Protein AF-A0A3D3I7P4-F1 (afdb_monomer)

Mean predicted aligned error: 7.81 Å

Radius of gyration: 16.76 Å; Cα contacts (8 Å, |Δi|>4): 137; chains: 1; bounding box: 49×41×37 Å

Sequence (145 aa):
SNNGLLLSVMGGYEESNEYLEKAFLFGEDYQKNYLNEAASYLTNPMITSYRGEDHEHLMVLYYKAMNFLKMGKYEEALVECRRLNIRLQQLSDRYQSDKKYKRDAFIHMLMGIIYEADNDFNNAFIAYRNSYEIYQSDYPDLFGT

Foldseek 3Di:
DVVLVVCLVVLVLVVSLVVLVVVLVVLVVVVVVVVVVVVVVPPDPPPPPDPVSLVSNLVSLVSNLVSCVVVVNLVSNVVSLVVNVVSLVVQCVVPVDDADSNADLVSLQSSLVSCVSVVVNVSSVVSNVSSVVNCVPPCCVVPPD

Solvent-accessible surface area (backbone atoms only — not comparable to full-atom values): 7795 Å² total; per-residue (Å²): 82,70,67,14,53,53,26,45,76,71,67,40,32,69,67,11,38,54,39,25,50,54,38,46,52,53,51,56,52,49,54,51,51,50,52,54,53,49,65,75,56,78,78,68,95,79,74,73,74,60,75,62,62,66,50,50,50,48,51,42,35,49,52,40,20,51,31,24,51,77,70,71,36,55,72,60,16,45,53,31,44,52,53,43,52,53,51,44,48,54,46,31,66,72,45,87,55,98,65,80,66,67,53,57,32,67,60,25,40,52,44,13,54,50,27,45,76,71,67,39,54,70,61,12,48,52,25,39,49,51,15,50,53,34,55,67,67,50,42,54,82,74,69,60,130

Structure (mmCIF, N/CA/C/O backbone):
data_AF-A0A3D3I7P4-F1
#
_entry.id   AF-A0A3D3I7P4-F1
#
loop_
_atom_site.group_PDB
_atom_site.id
_atom_site.type_symbol
_atom_site.label_atom_id
_atom_site.label_alt_id
_atom_site.label_comp_id
_atom_site.label_asym_id
_atom_site.label_entity_id
_atom_site.label_seq_id
_atom_site.pdbx_PDB_ins_code
_atom_site.Cartn_x
_atom_site.Cartn_y
_atom_site.Cartn_z
_atom_site.occupancy
_atom_site.B_iso_or_equiv
_atom_site.auth_seq_id
_atom_site.auth_comp_id
_atom_site.auth_asym_id
_atom_site.auth_atom_id
_atom_site.pdbx_PDB_model_num
ATOM 1 N N . SER A 1 1 ? 11.690 -2.618 10.346 1.00 70.44 1 SER A N 1
ATOM 2 C CA . SER A 1 1 ? 10.959 -3.487 9.404 1.00 70.44 1 SER A CA 1
ATOM 3 C C . SER A 1 1 ? 10.638 -4.859 10.012 1.00 70.44 1 SER A C 1
ATOM 5 O O . SER A 1 1 ? 9.474 -5.098 10.305 1.00 70.44 1 SER A O 1
ATOM 7 N N . ASN A 1 2 ? 11.629 -5.712 10.332 1.00 81.00 2 ASN A N 1
ATOM 8 C CA . ASN A 1 2 ? 11.395 -7.104 10.783 1.00 81.00 2 ASN A CA 1
ATOM 9 C C . ASN A 1 2 ? 10.433 -7.288 11.973 1.00 81.00 2 ASN A C 1
ATOM 11 O O . ASN A 1 2 ? 9.555 -8.141 11.899 1.00 81.00 2 ASN A O 1
ATOM 15 N N . ASN A 1 3 ? 10.545 -6.485 13.039 1.00 88.19 3 ASN A N 1
ATOM 16 C CA . ASN A 1 3 ? 9.620 -6.587 14.181 1.00 88.19 3 ASN A CA 1
ATOM 17 C C . ASN A 1 3 ? 8.175 -6.248 13.793 1.00 88.19 3 ASN A C 1
ATOM 19 O O . ASN A 1 3 ? 7.248 -6.919 14.230 1.00 88.19 3 ASN A O 1
ATOM 23 N N . GLY A 1 4 ? 7.990 -5.241 12.933 1.00 91.44 4 GLY A N 1
ATOM 24 C CA . GLY A 1 4 ? 6.675 -4.870 12.420 1.00 91.44 4 GLY A CA 1
ATOM 25 C C . GLY A 1 4 ? 6.042 -6.012 11.629 1.00 91.44 4 GLY A C 1
ATOM 26 O O . GLY A 1 4 ? 4.897 -6.374 11.884 1.00 91.44 4 GLY A O 1
ATOM 27 N N . LEU A 1 5 ? 6.805 -6.649 10.738 1.00 91.62 5 LEU A N 1
ATOM 28 C CA . LEU A 1 5 ? 6.337 -7.822 9.998 1.00 91.62 5 LEU A CA 1
ATOM 29 C C . LEU A 1 5 ? 5.975 -8.990 10.928 1.00 91.62 5 LEU A C 1
ATOM 31 O O . LEU A 1 5 ? 4.902 -9.572 10.789 1.00 91.62 5 LEU A O 1
ATOM 35 N N . LEU A 1 6 ? 6.839 -9.313 11.894 1.00 93.25 6 LEU A N 1
ATOM 36 C CA . LEU A 1 6 ? 6.587 -10.390 12.852 1.00 93.25 6 LEU A CA 1
ATOM 37 C C . LEU A 1 6 ? 5.270 -10.165 13.608 1.00 93.25 6 LEU A C 1
ATOM 39 O O . LEU A 1 6 ? 4.430 -11.060 13.665 1.00 93.25 6 LEU A O 1
ATOM 43 N N . LEU A 1 7 ? 5.060 -8.952 14.119 1.00 95.56 7 LEU A N 1
ATOM 44 C CA . LEU A 1 7 ? 3.830 -8.582 14.816 1.00 95.56 7 LEU A CA 1
ATOM 45 C C . LEU A 1 7 ? 2.596 -8.662 13.909 1.00 95.56 7 LEU A C 1
ATOM 47 O O . LEU A 1 7 ? 1.563 -9.155 14.353 1.00 95.56 7 LEU A O 1
ATOM 51 N N . SER A 1 8 ? 2.706 -8.252 12.638 1.00 94.44 8 SER A N 1
ATOM 52 C CA . SER A 1 8 ? 1.620 -8.384 11.652 1.00 94.44 8 SER A CA 1
ATOM 53 C C . SER A 1 8 ? 1.188 -9.844 11.512 1.00 94.44 8 SER A C 1
ATOM 55 O O . SER A 1 8 ? 0.005 -10.164 11.620 1.00 94.44 8 SER A O 1
ATOM 57 N N . VAL A 1 9 ? 2.154 -10.755 11.363 1.00 93.50 9 VAL A N 1
ATOM 58 C CA . VAL A 1 9 ? 1.885 -12.195 11.241 1.00 93.50 9 VAL A CA 1
ATOM 59 C C . VAL A 1 9 ? 1.299 -12.778 12.533 1.00 93.50 9 VAL A C 1
ATOM 61 O O . VAL A 1 9 ? 0.449 -13.664 12.472 1.00 93.50 9 VAL A O 1
ATOM 64 N N . MET A 1 10 ? 1.703 -12.267 13.697 1.00 96.31 10 MET A N 1
ATOM 65 C CA . MET A 1 10 ? 1.209 -12.707 15.009 1.00 96.31 10 MET A CA 1
ATOM 66 C C . MET A 1 10 ? -0.139 -12.083 15.414 1.00 96.31 10 MET A C 1
ATOM 68 O O . MET A 1 10 ? -0.656 -12.404 16.482 1.00 96.31 10 MET A O 1
ATOM 72 N N . GLY A 1 11 ? -0.720 -11.203 14.592 1.00 95.75 11 GLY A N 1
ATOM 73 C CA . GLY A 1 11 ? -1.988 -10.528 14.889 1.00 95.75 11 GLY A CA 1
ATOM 74 C C . GLY A 1 11 ? -1.865 -9.267 15.754 1.00 95.75 11 GLY A C 1
ATOM 75 O O . GLY A 1 11 ? -2.874 -8.642 16.072 1.00 95.75 11 GLY A O 1
ATOM 76 N N . GLY A 1 12 ? -0.645 -8.854 16.106 1.00 97.62 12 GLY A N 1
ATOM 77 C CA . GLY A 1 12 ? -0.346 -7.602 16.808 1.00 97.62 12 GLY A CA 1
ATOM 78 C C . GLY A 1 12 ? -0.376 -6.396 15.867 1.00 97.62 12 GLY A C 1
ATOM 79 O O . GLY A 1 12 ? 0.627 -5.705 15.718 1.00 97.62 12 GLY A O 1
ATOM 80 N N . TYR A 1 13 ? -1.498 -6.170 15.181 1.00 97.81 13 TYR A N 1
ATOM 81 C CA . TYR A 1 13 ? -1.603 -5.229 14.056 1.00 97.81 13 TYR A CA 1
ATOM 82 C C . TYR A 1 13 ? -1.315 -3.767 14.422 1.00 97.81 13 TYR A C 1
ATOM 84 O O . TYR A 1 13 ? -0.677 -3.055 13.650 1.00 97.81 13 TYR A O 1
ATOM 92 N N . GLU A 1 14 ? -1.755 -3.317 15.596 1.00 97.31 14 GLU A N 1
ATOM 93 C CA . GLU A 1 14 ? -1.569 -1.929 16.031 1.00 97.31 14 GLU A CA 1
ATOM 94 C C . GLU A 1 14 ? -0.096 -1.631 16.333 1.00 97.31 14 GLU A C 1
ATOM 96 O O . GLU A 1 14 ? 0.493 -0.734 15.732 1.00 97.31 14 GLU A O 1
ATOM 101 N N . GLU A 1 15 ? 0.540 -2.470 17.154 1.00 97.06 15 GLU A N 1
ATOM 102 C CA . GLU A 1 15 ? 1.973 -2.372 17.448 1.00 97.06 15 GLU A CA 1
ATOM 103 C C . GLU A 1 15 ? 2.819 -2.571 16.176 1.00 97.06 15 GLU A C 1
ATOM 105 O O . GLU A 1 15 ? 3.787 -1.848 15.930 1.00 97.06 15 GLU A O 1
ATOM 110 N N . SER A 1 16 ? 2.412 -3.504 15.309 1.00 97.94 16 SER A N 1
ATOM 111 C CA . SER A 1 16 ? 3.012 -3.695 13.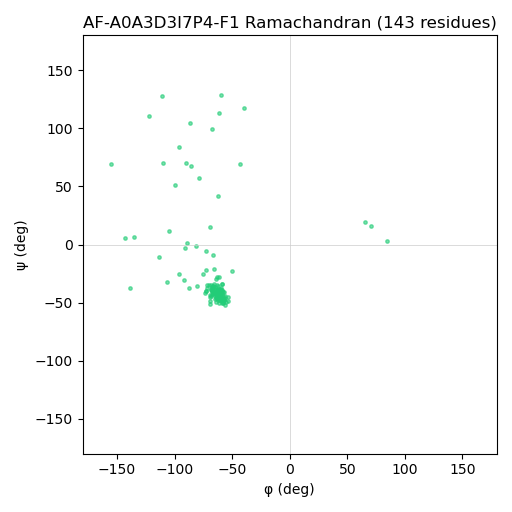988 1.00 97.94 16 SER A CA 1
ATOM 112 C C . SER A 1 16 ? 3.019 -2.394 13.184 1.00 97.94 16 SER A C 1
ATOM 114 O O . SER A 1 16 ? 4.073 -2.001 12.679 1.00 97.94 16 SER A O 1
ATOM 116 N N . ASN A 1 17 ? 1.885 -1.691 13.115 1.00 97.88 17 ASN A N 1
ATOM 117 C CA . ASN A 1 17 ? 1.761 -0.433 12.381 1.00 97.88 17 ASN A CA 1
ATOM 118 C C . ASN A 1 17 ? 2.675 0.666 12.930 1.00 97.88 17 ASN A C 1
ATOM 120 O O . ASN A 1 17 ? 3.236 1.423 12.135 1.00 97.88 17 ASN A O 1
ATOM 124 N N . GLU A 1 18 ? 2.890 0.728 14.245 1.00 96.94 18 GLU A N 1
ATOM 125 C CA . GLU A 1 18 ? 3.843 1.669 14.842 1.00 96.94 18 GLU A CA 1
ATOM 126 C C . GLU A 1 18 ? 5.289 1.374 14.426 1.00 96.94 18 GLU A C 1
ATOM 128 O O . GLU A 1 18 ? 6.029 2.281 14.031 1.00 96.94 18 GLU A O 1
ATOM 133 N N . TYR A 1 19 ? 5.716 0.108 14.491 1.00 96.38 19 TYR A N 1
ATOM 134 C CA . TYR A 1 19 ? 7.064 -0.283 14.064 1.00 96.38 19 TYR A CA 1
ATOM 135 C C . TYR A 1 19 ? 7.272 -0.112 12.560 1.00 96.38 19 TYR A C 1
ATOM 137 O O . TYR A 1 19 ? 8.374 0.240 12.128 1.00 96.38 19 TYR A O 1
ATOM 145 N N . LEU A 1 20 ? 6.237 -0.380 11.767 1.00 96.25 20 LEU A N 1
ATOM 146 C CA . LEU A 1 20 ? 6.252 -0.191 10.322 1.00 96.25 20 LEU A CA 1
ATOM 147 C C . LEU A 1 20 ? 6.334 1.296 9.965 1.00 96.25 20 LEU A C 1
ATOM 149 O O . LEU A 1 20 ? 7.154 1.651 9.126 1.00 96.25 20 LEU A O 1
ATOM 153 N N . GLU A 1 21 ? 5.596 2.181 10.641 1.00 95.94 21 GLU A N 1
ATOM 154 C CA . GLU A 1 21 ? 5.694 3.625 10.387 1.00 95.94 21 GLU A CA 1
ATOM 155 C C . GLU A 1 21 ? 7.073 4.180 10.757 1.00 95.94 21 GLU A C 1
ATOM 157 O O . GLU A 1 21 ? 7.672 4.911 9.972 1.00 95.94 21 GLU A O 1
ATOM 162 N N . LYS A 1 22 ? 7.638 3.770 11.900 1.00 94.25 22 LYS A N 1
ATOM 163 C CA . LYS A 1 22 ? 9.018 4.141 12.266 1.00 94.25 22 LYS A CA 1
ATOM 164 C C . LYS A 1 22 ? 10.023 3.681 11.208 1.00 94.25 22 LYS A C 1
ATOM 166 O O . LYS A 1 22 ? 10.945 4.420 10.878 1.00 94.25 22 LYS A O 1
ATOM 171 N N . ALA A 1 23 ? 9.844 2.472 10.670 1.00 91.38 23 ALA A N 1
ATOM 172 C CA . ALA A 1 23 ? 10.698 1.950 9.607 1.00 91.38 23 ALA A CA 1
ATOM 173 C C . ALA A 1 23 ? 10.540 2.735 8.295 1.00 91.38 23 ALA A C 1
ATOM 175 O O . ALA A 1 23 ? 11.543 2.999 7.641 1.00 91.38 23 ALA A O 1
ATOM 176 N N . PHE A 1 24 ? 9.313 3.129 7.945 1.00 91.31 24 PHE A N 1
ATOM 177 C CA . PHE A 1 24 ? 9.037 3.959 6.774 1.00 91.31 24 PHE A CA 1
ATOM 178 C C . PHE A 1 24 ? 9.735 5.321 6.873 1.00 91.31 24 PHE A C 1
ATOM 180 O O . PHE A 1 24 ? 10.447 5.720 5.960 1.00 91.31 24 PHE A O 1
ATOM 187 N N . LEU A 1 25 ? 9.570 6.019 8.001 1.00 90.69 25 LEU A N 1
ATOM 188 C CA . LEU A 1 25 ? 10.163 7.343 8.208 1.00 90.69 25 LEU A CA 1
ATOM 189 C C . LEU A 1 25 ? 11.694 7.295 8.202 1.00 90.69 25 LEU A C 1
ATOM 191 O O . LEU A 1 25 ? 12.333 8.149 7.595 1.00 90.69 25 LEU A O 1
ATOM 195 N N . PHE A 1 26 ? 12.280 6.269 8.826 1.00 87.31 26 PHE A N 1
ATOM 196 C CA . PHE A 1 26 ? 13.730 6.092 8.836 1.00 87.31 26 PHE A CA 1
ATOM 197 C C . PHE A 1 26 ? 14.308 5.927 7.423 1.00 87.31 26 PHE A C 1
ATOM 199 O O . PHE A 1 26 ? 15.347 6.512 7.123 1.00 87.31 26 PHE A O 1
ATOM 206 N N . GLY A 1 27 ? 13.644 5.158 6.555 1.00 82.44 27 GLY A N 1
ATOM 207 C CA . GLY A 1 27 ? 14.084 4.996 5.170 1.00 82.44 27 GLY A CA 1
ATOM 208 C C . GLY A 1 27 ? 13.948 6.284 4.346 1.00 82.44 27 GLY A C 1
ATOM 209 O O . GLY A 1 27 ? 14.871 6.644 3.620 1.00 82.44 27 GLY A O 1
ATOM 210 N N . GLU A 1 28 ? 12.863 7.044 4.522 1.00 81.25 28 GLU A N 1
ATOM 211 C CA . GLU A 1 28 ? 12.679 8.344 3.855 1.00 81.25 28 GLU A CA 1
ATOM 212 C C . GLU A 1 28 ? 13.744 9.375 4.269 1.00 81.25 28 GLU A C 1
ATOM 214 O O . GLU A 1 28 ? 14.283 10.101 3.426 1.00 81.25 28 GLU A O 1
ATOM 219 N N . ASP A 1 29 ? 14.072 9.442 5.562 1.00 79.88 29 ASP A N 1
ATOM 220 C CA . ASP A 1 29 ? 15.107 10.341 6.078 1.00 79.88 29 ASP A CA 1
ATOM 221 C C . ASP A 1 29 ? 16.503 9.929 5.597 1.00 79.88 29 ASP A C 1
ATOM 223 O O . ASP A 1 29 ? 17.308 10.784 5.211 1.00 79.88 29 ASP A O 1
ATOM 227 N N . TYR A 1 30 ? 16.783 8.622 5.561 1.00 73.19 30 TYR A N 1
ATOM 228 C CA . TYR A 1 30 ? 18.034 8.087 5.030 1.00 73.19 30 TYR A CA 1
ATOM 229 C C . TYR A 1 30 ? 18.218 8.453 3.551 1.00 73.19 30 TYR A C 1
ATOM 231 O O . TYR A 1 30 ? 19.258 9.007 3.181 1.00 73.19 30 TYR A O 1
ATOM 239 N N . GLN A 1 31 ? 17.186 8.249 2.726 1.00 70.12 31 GLN A N 1
ATOM 240 C CA . GLN A 1 31 ? 17.220 8.594 1.306 1.00 70.12 31 GLN A CA 1
ATOM 241 C C . GLN A 1 31 ? 17.466 10.096 1.085 1.00 70.12 31 GLN A C 1
ATOM 243 O O . GLN A 1 31 ? 18.290 10.470 0.246 1.00 70.12 31 GLN A O 1
ATOM 248 N N . LYS A 1 32 ? 16.795 10.974 1.843 1.00 72.00 32 LYS A N 1
ATOM 249 C CA . LYS A 1 32 ? 16.992 12.434 1.746 1.00 72.00 32 LYS A CA 1
ATOM 250 C C . LYS A 1 32 ? 18.401 12.857 2.144 1.00 72.00 32 LYS A C 1
ATOM 252 O O . LYS A 1 32 ? 19.013 13.658 1.437 1.00 72.00 32 LYS A O 1
ATOM 257 N N . ASN A 1 33 ? 18.919 12.327 3.250 1.00 69.31 33 ASN A N 1
ATOM 258 C CA . ASN A 1 33 ? 20.266 12.651 3.717 1.00 69.31 33 ASN A CA 1
ATOM 259 C C . ASN A 1 33 ? 21.324 12.211 2.705 1.00 69.31 33 ASN A C 1
ATOM 261 O O . ASN A 1 33 ? 22.195 13.008 2.367 1.00 69.31 33 ASN A O 1
ATOM 265 N N . TYR A 1 34 ? 21.193 11.004 2.151 1.00 64.19 34 TYR A N 1
ATOM 266 C CA . TYR A 1 34 ? 22.106 10.506 1.127 1.00 64.19 34 TYR A CA 1
ATOM 267 C C . TYR A 1 34 ? 22.062 11.347 -0.157 1.00 64.19 34 TYR A C 1
ATOM 269 O O . TYR A 1 34 ? 23.105 11.673 -0.719 1.00 64.19 34 TYR A O 1
ATOM 277 N N . LEU A 1 35 ? 20.870 11.753 -0.612 1.00 64.94 35 LEU A N 1
ATOM 278 C CA . LEU A 1 35 ? 20.725 12.652 -1.764 1.00 64.94 35 LEU A CA 1
ATOM 279 C C . LEU A 1 35 ? 21.372 14.022 -1.514 1.00 64.94 35 LEU A C 1
ATOM 281 O O . LEU A 1 35 ? 22.051 14.543 -2.398 1.00 64.94 35 LEU A O 1
ATOM 285 N N . ASN A 1 36 ? 21.197 14.590 -0.318 1.00 67.88 36 ASN A N 1
ATOM 286 C CA . ASN A 1 36 ? 21.821 15.858 0.067 1.00 67.88 36 ASN A CA 1
ATOM 287 C C . ASN A 1 36 ? 23.351 15.742 0.152 1.00 67.88 36 ASN A C 1
ATOM 289 O O . ASN A 1 36 ? 24.068 16.624 -0.323 1.00 67.88 36 ASN A O 1
ATOM 293 N N . GLU A 1 37 ? 23.855 14.644 0.715 1.00 63.06 37 GLU A N 1
ATOM 294 C CA . GLU A 1 37 ? 25.284 14.346 0.800 1.00 63.06 37 GLU A CA 1
ATOM 295 C C . GLU A 1 37 ? 25.882 14.174 -0.605 1.00 63.06 37 GLU A C 1
ATOM 297 O O . GLU A 1 37 ? 26.833 14.860 -0.972 1.00 63.06 37 GLU A O 1
ATOM 302 N N . ALA A 1 38 ? 25.258 13.372 -1.464 1.00 61.28 38 ALA A N 1
ATOM 303 C CA . ALA A 1 38 ? 25.665 13.180 -2.853 1.00 61.28 38 ALA A CA 1
ATOM 304 C C . ALA A 1 38 ? 25.636 14.460 -3.706 1.00 61.28 38 ALA A C 1
ATOM 306 O O . ALA A 1 38 ? 26.528 14.670 -4.531 1.00 61.28 38 ALA A O 1
ATOM 307 N N . ALA A 1 39 ? 24.638 15.325 -3.504 1.00 61.97 39 ALA A N 1
ATOM 308 C CA . ALA A 1 39 ? 24.550 16.620 -4.173 1.00 61.97 39 ALA A CA 1
ATOM 309 C C . ALA A 1 39 ? 25.713 17.551 -3.780 1.00 61.97 39 ALA A C 1
ATOM 311 O O . ALA A 1 39 ? 26.168 18.350 -4.597 1.00 61.97 39 ALA A O 1
ATOM 312 N N . SER A 1 40 ? 26.248 17.416 -2.561 1.00 60.25 40 SER A N 1
ATOM 313 C CA . SER A 1 40 ? 27.466 18.127 -2.147 1.00 60.25 40 SER A CA 1
ATOM 314 C C . SER A 1 40 ? 28.740 17.573 -2.807 1.00 60.25 40 SER A C 1
ATOM 316 O O . SER A 1 40 ? 29.723 18.298 -2.957 1.00 60.25 40 SER A O 1
ATOM 318 N N . TYR A 1 41 ? 28.700 16.321 -3.279 1.00 55.66 41 TYR A N 1
ATOM 319 C CA . TYR A 1 41 ? 29.830 15.597 -3.868 1.00 55.66 41 TYR A CA 1
ATOM 320 C C . TYR A 1 41 ? 29.784 15.457 -5.403 1.00 55.66 41 TYR A C 1
ATOM 322 O O . TYR A 1 41 ? 30.589 14.687 -5.924 1.00 55.66 41 TYR A O 1
ATOM 330 N N . LEU A 1 42 ? 28.894 16.169 -6.123 1.00 54.12 42 LEU A N 1
ATOM 331 C CA . LEU A 1 42 ? 28.593 16.088 -7.578 1.00 54.12 42 LEU A CA 1
ATOM 332 C C . LEU A 1 42 ? 29.806 15.970 -8.543 1.00 54.12 42 LEU A C 1
ATOM 334 O O . LEU A 1 42 ? 30.074 16.851 -9.355 1.00 54.12 42 LEU A O 1
ATOM 338 N N . THR A 1 43 ? 30.503 14.834 -8.530 1.00 52.19 43 THR A N 1
ATOM 339 C CA . THR A 1 43 ? 31.435 14.373 -9.573 1.00 52.19 43 THR A CA 1
ATOM 340 C C . THR A 1 43 ? 31.392 12.858 -9.793 1.00 52.19 43 THR A C 1
ATOM 342 O O . THR A 1 43 ? 32.169 12.356 -10.599 1.00 52.19 43 THR A O 1
ATOM 345 N N . ASN A 1 44 ? 30.491 12.102 -9.151 1.00 45.94 44 ASN A N 1
ATOM 346 C CA . ASN A 1 44 ? 30.400 10.660 -9.396 1.00 45.94 44 ASN A CA 1
ATOM 347 C C . ASN A 1 44 ? 29.002 10.227 -9.877 1.00 45.94 44 ASN A C 1
ATOM 349 O O . ASN A 1 44 ? 28.067 10.214 -9.078 1.00 45.94 44 ASN A O 1
ATOM 353 N N . PRO A 1 45 ? 28.844 9.815 -11.150 1.00 47.41 45 PRO A N 1
ATOM 354 C CA . PRO A 1 45 ? 27.587 9.295 -11.700 1.00 47.41 45 PRO A CA 1
ATOM 355 C C . PRO A 1 45 ? 27.151 7.914 -11.167 1.00 47.41 45 PRO A C 1
ATOM 357 O O . PRO A 1 45 ? 26.284 7.280 -11.763 1.00 47.41 45 PRO A O 1
ATOM 360 N N . MET A 1 46 ? 27.720 7.415 -10.067 1.00 49.72 46 MET A N 1
ATOM 361 C CA . MET A 1 46 ? 27.448 6.076 -9.530 1.00 49.72 46 MET A CA 1
ATOM 362 C C . MET A 1 46 ? 26.452 6.102 -8.358 1.00 49.72 46 MET A C 1
ATOM 364 O O . MET A 1 46 ? 26.718 5.540 -7.301 1.00 49.72 46 MET A O 1
ATOM 368 N N . ILE A 1 47 ? 25.294 6.744 -8.525 1.00 47.84 47 ILE A N 1
ATOM 369 C CA . ILE A 1 47 ? 24.155 6.565 -7.604 1.00 47.84 47 ILE A CA 1
ATOM 370 C C . ILE A 1 47 ? 23.072 5.812 -8.357 1.00 47.84 47 ILE A C 1
ATOM 372 O O . ILE A 1 47 ? 22.023 6.323 -8.739 1.00 47.84 47 ILE A O 1
ATOM 376 N N . THR A 1 48 ? 23.353 4.542 -8.611 1.00 47.81 48 THR A N 1
ATOM 377 C CA . THR A 1 48 ? 22.284 3.581 -8.841 1.00 47.81 48 THR A CA 1
ATOM 378 C C . THR A 1 48 ? 21.550 3.416 -7.514 1.00 47.81 48 THR A C 1
ATOM 380 O O . THR A 1 48 ? 22.044 2.711 -6.636 1.00 47.81 48 THR A O 1
ATOM 383 N N . SER A 1 49 ? 20.406 4.095 -7.360 1.00 50.78 49 SER A N 1
ATOM 384 C CA . SER A 1 49 ? 19.432 3.853 -6.284 1.00 50.78 49 SER A CA 1
ATOM 385 C C . SER A 1 49 ? 19.312 2.347 -6.051 1.00 50.78 49 SER A C 1
ATOM 387 O O . SER A 1 49 ? 18.980 1.600 -6.981 1.00 50.78 49 SER A O 1
ATOM 389 N N . TYR A 1 50 ? 19.672 1.892 -4.853 1.00 50.56 50 TYR A N 1
ATOM 390 C CA . TYR A 1 50 ? 19.698 0.479 -4.501 1.00 50.56 50 TYR A CA 1
ATOM 391 C C . TYR A 1 50 ? 18.270 -0.070 -4.638 1.00 50.56 50 TYR A C 1
ATOM 393 O O . TYR A 1 50 ? 17.379 0.304 -3.883 1.00 50.56 50 TYR A O 1
ATOM 401 N N . ARG A 1 51 ? 18.037 -0.966 -5.608 1.00 54.44 51 ARG A N 1
ATOM 402 C CA . ARG A 1 51 ? 16.718 -1.569 -5.905 1.00 54.44 51 ARG A CA 1
ATOM 403 C C . ARG A 1 51 ? 15.985 -2.149 -4.680 1.00 54.44 51 ARG A C 1
ATOM 405 O O . ARG A 1 51 ? 14.771 -2.310 -4.741 1.00 54.44 51 ARG A O 1
ATOM 412 N N . GLY A 1 52 ? 16.708 -2.49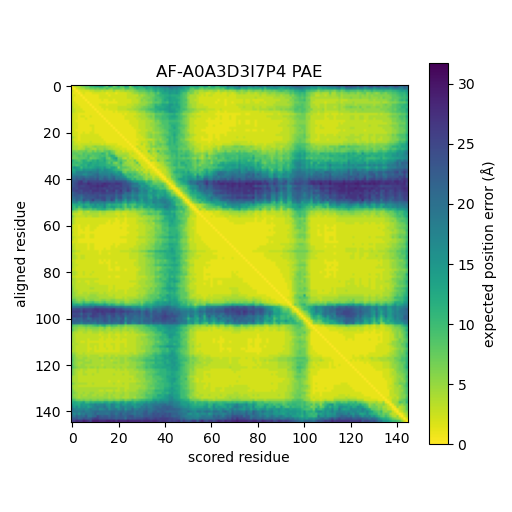6 -3.612 1.00 59.59 52 GLY A N 1
ATOM 413 C CA . GLY A 1 52 ? 16.141 -3.040 -2.374 1.00 59.59 52 GLY A CA 1
ATOM 414 C C . GLY A 1 52 ? 15.388 -2.011 -1.524 1.00 59.59 52 GLY A C 1
ATOM 415 O O . GLY A 1 52 ? 14.308 -2.317 -1.032 1.00 59.59 52 GLY A O 1
ATOM 416 N N . GLU A 1 53 ? 15.893 -0.781 -1.413 1.00 65.19 53 GLU A N 1
ATOM 417 C CA . GLU A 1 53 ? 15.335 0.246 -0.514 1.00 65.19 53 GLU A CA 1
ATOM 418 C C . GLU A 1 53 ? 13.946 0.727 -0.968 1.00 65.19 53 GLU A C 1
ATOM 420 O O . GLU A 1 53 ? 13.029 0.919 -0.166 1.00 65.19 53 GLU A O 1
ATOM 425 N N . ASP A 1 54 ? 13.762 0.872 -2.280 1.00 72.94 54 ASP A N 1
ATOM 426 C CA . ASP A 1 54 ? 12.488 1.283 -2.871 1.00 72.94 54 ASP A CA 1
ATOM 427 C C . ASP A 1 54 ? 11.400 0.196 -2.710 1.00 72.94 54 ASP A C 1
ATOM 429 O O . ASP A 1 54 ? 10.232 0.506 -2.470 1.00 72.94 54 ASP A O 1
ATOM 433 N N . HIS A 1 55 ? 11.784 -1.083 -2.775 1.00 77.75 55 HIS A N 1
ATOM 434 C CA . HIS A 1 55 ? 10.873 -2.209 -2.555 1.00 77.75 55 HIS A CA 1
ATOM 435 C C . HIS A 1 55 ? 10.480 -2.357 -1.077 1.00 77.75 55 HIS A C 1
ATOM 437 O O . HIS A 1 55 ? 9.328 -2.655 -0.764 1.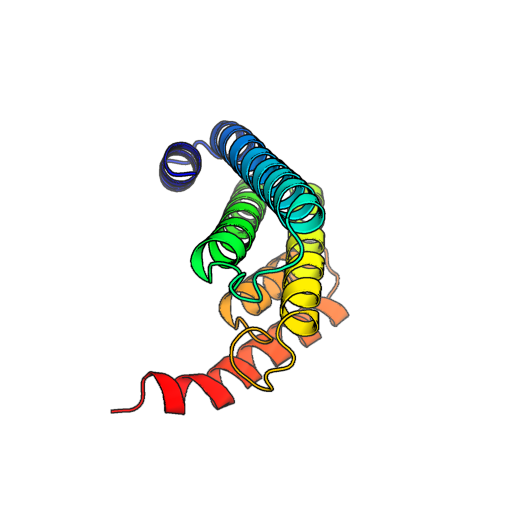00 77.75 55 HIS A O 1
ATOM 443 N N . GLU A 1 56 ? 11.412 -2.117 -0.152 1.00 82.00 56 GLU A N 1
ATOM 444 C CA . GLU A 1 56 ? 11.131 -2.176 1.286 1.00 82.00 56 GLU A CA 1
ATOM 445 C C . GLU A 1 56 ? 10.057 -1.168 1.712 1.00 82.00 56 GLU A C 1
ATOM 447 O O . GLU A 1 56 ? 9.149 -1.539 2.456 1.00 82.00 56 GLU A O 1
ATOM 452 N N . HIS A 1 57 ? 10.083 0.064 1.192 1.00 88.19 57 HIS A N 1
ATOM 453 C CA . HIS A 1 57 ? 9.041 1.058 1.480 1.00 88.19 57 HIS A CA 1
ATOM 454 C C . HIS A 1 57 ? 7.658 0.623 0.986 1.00 88.19 57 HIS A C 1
ATOM 456 O O . HIS A 1 57 ? 6.673 0.780 1.711 1.00 88.19 57 HIS A O 1
ATOM 462 N N . LEU A 1 58 ? 7.578 0.046 -0.218 1.00 89.50 58 LEU A N 1
ATOM 463 C CA . LEU A 1 58 ? 6.324 -0.505 -0.737 1.00 89.50 58 LEU A CA 1
ATOM 464 C C . LEU A 1 58 ? 5.799 -1.623 0.170 1.00 89.50 58 LEU A C 1
ATOM 466 O O . LEU A 1 58 ? 4.626 -1.617 0.537 1.00 89.50 58 LEU A O 1
ATOM 470 N N . MET A 1 59 ? 6.665 -2.543 0.597 1.00 90.94 59 MET A N 1
ATOM 471 C CA . MET A 1 59 ? 6.267 -3.636 1.487 1.00 90.94 59 MET A CA 1
ATOM 472 C C . MET A 1 59 ? 5.815 -3.135 2.859 1.00 90.94 59 MET A C 1
ATOM 474 O O . MET A 1 59 ? 4.838 -3.642 3.407 1.00 90.94 59 MET A O 1
ATOM 478 N N . VAL A 1 60 ? 6.471 -2.115 3.413 1.00 94.00 60 VAL A N 1
ATOM 479 C CA . VAL A 1 60 ? 6.057 -1.513 4.687 1.00 94.00 60 VAL A CA 1
ATOM 480 C C . VAL A 1 60 ? 4.628 -0.975 4.595 1.00 94.00 60 VAL A C 1
ATOM 482 O O . VAL A 1 60 ? 3.792 -1.336 5.424 1.00 94.00 60 VAL A O 1
ATOM 485 N N . LEU A 1 61 ? 4.319 -0.182 3.567 1.00 95.25 61 LEU A N 1
ATOM 486 C CA . LEU A 1 61 ? 2.970 0.357 3.367 1.00 95.25 61 LEU A CA 1
ATOM 487 C C . LEU A 1 61 ? 1.941 -0.749 3.078 1.00 95.25 61 LEU A C 1
ATOM 489 O O . LEU A 1 61 ? 0.820 -0.693 3.584 1.00 95.25 61 LEU A O 1
ATOM 493 N N . TYR A 1 62 ? 2.333 -1.787 2.331 1.00 95.25 62 TYR A N 1
ATOM 494 C CA . TYR A 1 62 ? 1.510 -2.972 2.074 1.00 95.25 62 TYR A CA 1
ATOM 495 C C . TYR A 1 62 ? 1.057 -3.639 3.381 1.00 95.25 62 TYR A C 1
ATOM 497 O O . TYR A 1 62 ? -0.139 -3.852 3.595 1.00 95.25 62 TYR A O 1
ATOM 505 N N . TYR A 1 63 ? 1.994 -3.933 4.288 1.00 96.19 63 TYR A N 1
ATOM 506 C CA . TYR A 1 63 ? 1.658 -4.583 5.557 1.00 96.19 63 TYR A CA 1
ATOM 507 C C . TYR A 1 63 ? 0.824 -3.680 6.464 1.00 96.19 63 TYR A C 1
ATOM 509 O O . TYR A 1 63 ? -0.097 -4.175 7.113 1.00 96.19 63 TYR A O 1
ATOM 517 N N . LYS A 1 64 ? 1.073 -2.364 6.465 1.00 97.88 64 LYS A N 1
ATOM 518 C CA . LYS A 1 64 ? 0.231 -1.422 7.214 1.00 97.88 64 LYS A CA 1
ATOM 519 C C . LYS A 1 64 ? -1.213 -1.426 6.722 1.00 97.88 64 LYS A C 1
ATOM 521 O O . LYS A 1 64 ? -2.135 -1.540 7.528 1.00 97.88 64 LYS A O 1
ATOM 526 N N . ALA A 1 65 ? -1.413 -1.360 5.408 1.00 97.75 65 ALA A N 1
ATOM 527 C CA . ALA A 1 65 ? -2.741 -1.408 4.811 1.00 97.75 65 ALA A CA 1
ATOM 528 C C . ALA A 1 65 ? -3.466 -2.727 5.141 1.00 97.75 65 ALA A C 1
ATOM 530 O O . ALA A 1 65 ? -4.617 -2.712 5.573 1.00 97.75 65 ALA A O 1
ATOM 531 N N . MET A 1 66 ? -2.770 -3.864 5.039 1.00 97.00 66 MET A N 1
ATOM 532 C CA . MET A 1 66 ? -3.307 -5.179 5.414 1.00 97.00 66 MET A CA 1
ATOM 533 C C . MET A 1 66 ? -3.681 -5.275 6.894 1.00 97.00 66 MET A C 1
ATOM 535 O O . MET A 1 66 ? -4.723 -5.836 7.233 1.00 97.00 66 MET A O 1
ATOM 539 N N . ASN A 1 67 ? -2.847 -4.735 7.780 1.00 98.12 67 ASN A N 1
ATOM 540 C CA . ASN A 1 67 ? -3.128 -4.673 9.210 1.00 98.12 67 ASN A CA 1
ATOM 541 C C . ASN A 1 67 ? -4.401 -3.867 9.482 1.00 98.12 67 ASN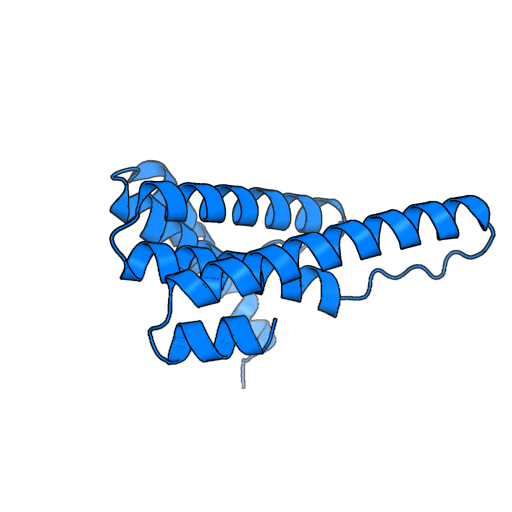 A C 1
ATOM 543 O O . ASN A 1 67 ? -5.276 -4.339 10.203 1.00 98.12 67 ASN A O 1
ATOM 547 N N . PHE A 1 68 ? -4.542 -2.692 8.863 1.00 98.25 68 PHE A N 1
ATOM 548 C CA . PHE A 1 68 ? -5.743 -1.870 9.002 1.00 98.25 68 PHE A CA 1
ATOM 549 C C . PHE A 1 68 ? -7.000 -2.573 8.471 1.00 98.25 68 PHE A C 1
ATOM 551 O O . PHE A 1 68 ? -8.006 -2.616 9.180 1.00 98.25 68 PHE A O 1
ATOM 558 N N . LEU A 1 69 ? -6.927 -3.235 7.309 1.00 96.25 69 LEU A N 1
ATOM 559 C CA . LEU A 1 69 ? -8.025 -4.073 6.806 1.00 96.25 69 LEU A CA 1
ATOM 560 C C . LEU A 1 69 ? -8.424 -5.161 7.813 1.00 96.25 69 LEU A C 1
ATOM 562 O O . LEU A 1 69 ? -9.605 -5.344 8.099 1.00 96.25 69 LEU A O 1
ATOM 566 N N . LYS A 1 70 ? -7.444 -5.861 8.397 1.00 96.00 70 LYS A N 1
ATOM 567 C CA . LYS A 1 70 ? -7.676 -6.916 9.400 1.00 96.00 70 LYS A CA 1
ATOM 568 C C . LYS A 1 70 ? -8.268 -6.388 10.709 1.00 96.00 70 LYS A C 1
ATOM 570 O O . LYS A 1 70 ? -8.869 -7.161 11.450 1.00 96.00 70 LYS A O 1
ATOM 575 N N . MET A 1 71 ? -8.120 -5.094 10.980 1.00 97.06 71 MET A N 1
ATOM 576 C CA . MET A 1 71 ? -8.734 -4.399 12.113 1.00 97.06 71 MET A CA 1
ATOM 577 C C . MET A 1 71 ? -10.114 -3.804 11.780 1.00 97.06 71 MET A C 1
ATOM 579 O O . MET A 1 71 ? -10.736 -3.226 12.667 1.00 97.06 71 MET A O 1
ATOM 583 N N . GLY A 1 72 ? -10.589 -3.900 10.530 1.00 95.56 72 GLY A N 1
ATOM 584 C CA . GLY A 1 72 ? -11.804 -3.213 10.067 1.00 95.56 72 GLY A CA 1
ATOM 585 C C . GLY A 1 72 ? -11.650 -1.689 9.949 1.00 95.56 72 GLY A C 1
ATOM 586 O O . GLY A 1 72 ? -12.644 -0.972 9.881 1.00 95.56 72 GLY A O 1
ATOM 587 N N . LYS A 1 73 ? -10.409 -1.193 9.945 1.00 97.44 73 LYS A N 1
ATOM 588 C CA . LYS A 1 73 ? -10.027 0.223 9.861 1.00 97.44 73 LYS A CA 1
ATOM 589 C C . LYS A 1 73 ? -9.844 0.631 8.391 1.00 97.44 73 LYS A C 1
ATOM 591 O O . LYS A 1 73 ? -8.724 0.764 7.899 1.00 97.44 73 LYS A O 1
ATOM 596 N N . TYR A 1 74 ? -10.947 0.705 7.642 1.00 95.12 74 TYR A N 1
ATOM 597 C CA . TYR A 1 74 ? -10.909 0.877 6.180 1.00 95.12 74 TYR A CA 1
ATOM 598 C C . TYR A 1 74 ? -10.377 2.247 5.738 1.00 95.12 74 TYR A C 1
ATOM 600 O O . TYR A 1 74 ? -9.616 2.322 4.774 1.00 95.12 74 TYR A O 1
ATOM 608 N N . GLU A 1 75 ? -10.702 3.314 6.470 1.00 95.88 75 GLU A N 1
ATOM 609 C CA . GLU A 1 75 ? -10.223 4.669 6.171 1.00 95.88 75 GLU A CA 1
ATOM 610 C C . GLU A 1 75 ? -8.694 4.755 6.295 1.00 95.88 75 GLU A C 1
ATOM 612 O O . GLU A 1 75 ? -8.013 5.301 5.423 1.00 95.88 75 GLU A O 1
ATOM 617 N N . GLU A 1 76 ? -8.125 4.149 7.337 1.00 97.69 76 GLU A N 1
ATOM 618 C CA . GLU A 1 76 ? -6.679 4.075 7.530 1.00 97.69 76 GLU A CA 1
ATOM 619 C C . GLU A 1 76 ? -6.007 3.180 6.481 1.00 97.69 76 GLU A C 1
ATOM 621 O O . GLU A 1 76 ? -4.943 3.528 5.962 1.00 97.69 76 GLU A O 1
ATOM 626 N N . ALA A 1 77 ? -6.642 2.068 6.093 1.00 97.56 77 ALA A N 1
ATOM 627 C CA . ALA A 1 77 ? -6.162 1.247 4.982 1.00 97.56 77 ALA A CA 1
ATOM 628 C C . ALA A 1 77 ? -6.113 2.050 3.669 1.00 97.56 77 ALA A C 1
ATOM 630 O O . ALA A 1 77 ? -5.147 1.934 2.909 1.00 97.56 77 ALA A O 1
ATOM 631 N N . LEU A 1 78 ? -7.102 2.915 3.426 1.00 96.81 78 LEU A N 1
ATOM 632 C CA . LEU A 1 78 ? -7.149 3.783 2.251 1.00 96.81 78 LEU A CA 1
ATOM 633 C C . LEU A 1 78 ?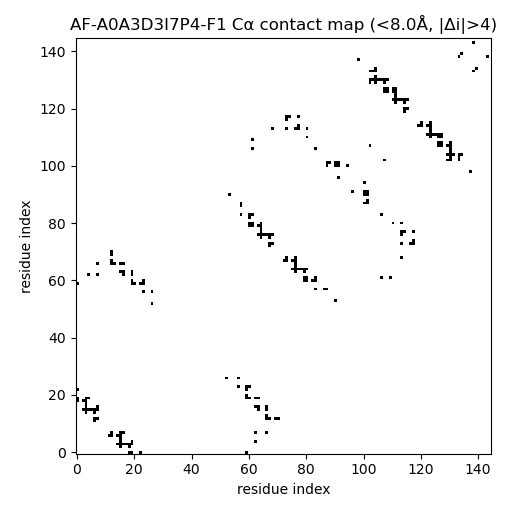 -6.038 4.843 2.260 1.00 96.81 78 LEU A C 1
ATOM 635 O O . LEU A 1 78 ? -5.472 5.149 1.207 1.00 96.81 78 LEU A O 1
ATOM 639 N N . VAL A 1 79 ? -5.676 5.381 3.428 1.00 97.19 79 VAL A N 1
ATOM 640 C CA . VAL A 1 79 ? -4.522 6.288 3.562 1.00 97.19 79 VAL A CA 1
ATOM 641 C C . VAL A 1 79 ? -3.237 5.591 3.110 1.00 97.19 79 VAL A C 1
ATOM 643 O O . VAL A 1 79 ? -2.497 6.135 2.285 1.00 97.19 79 VAL A O 1
ATOM 646 N N . GLU A 1 80 ? -2.992 4.368 3.578 1.00 97.00 80 GLU A N 1
ATOM 647 C CA . GLU A 1 80 ? -1.815 3.588 3.177 1.00 97.00 80 GLU A CA 1
ATOM 648 C C . GLU A 1 80 ? -1.869 3.174 1.697 1.00 97.00 80 GLU A C 1
ATOM 650 O O . GLU A 1 80 ? -0.856 3.240 0.999 1.00 97.00 80 GLU A O 1
ATOM 655 N N . CYS A 1 81 ? -3.055 2.857 1.169 1.00 95.38 81 CYS A N 1
ATOM 656 C CA . CYS A 1 81 ? -3.279 2.605 -0.259 1.00 95.38 81 CYS A CA 1
ATOM 657 C C . CYS A 1 81 ? -2.887 3.809 -1.131 1.00 95.38 81 CYS A C 1
ATOM 659 O O . CYS A 1 81 ? -2.240 3.658 -2.170 1.00 95.38 81 CYS A O 1
ATOM 661 N N . ARG A 1 82 ? -3.228 5.030 -0.705 1.00 94.62 82 ARG A N 1
ATOM 662 C CA . ARG A 1 82 ? -2.832 6.258 -1.414 1.00 94.62 82 ARG A CA 1
ATOM 663 C C . ARG A 1 82 ? -1.317 6.464 -1.368 1.00 94.62 82 ARG A C 1
ATOM 665 O O . ARG A 1 82 ? -0.731 6.812 -2.392 1.00 94.62 82 ARG A O 1
ATOM 672 N N . ARG A 1 83 ? -0.675 6.205 -0.220 1.00 94.94 83 ARG A N 1
ATOM 673 C CA . ARG A 1 83 ? 0.795 6.253 -0.085 1.00 94.94 83 ARG A CA 1
ATOM 674 C C . ARG A 1 83 ? 1.474 5.238 -1.010 1.00 94.94 83 ARG A C 1
ATOM 676 O O . ARG A 1 83 ? 2.438 5.599 -1.683 1.00 94.94 83 ARG A O 1
ATOM 683 N N . LEU A 1 84 ? 0.940 4.015 -1.100 1.00 91.69 84 LEU A N 1
ATOM 684 C CA . LEU A 1 84 ? 1.405 2.980 -2.032 1.00 91.69 84 LEU A CA 1
ATOM 685 C C . LEU A 1 84 ? 1.336 3.455 -3.482 1.00 91.69 84 LEU A C 1
ATOM 687 O O . LEU A 1 84 ? 2.332 3.368 -4.197 1.00 91.69 84 LEU A O 1
ATOM 691 N N . ASN A 1 85 ? 0.189 3.998 -3.899 1.00 89.75 85 ASN A N 1
ATOM 692 C CA . ASN A 1 85 ? -0.003 4.483 -5.264 1.00 89.75 85 ASN A CA 1
ATOM 693 C C . ASN A 1 85 ? 0.986 5.607 -5.621 1.00 89.75 85 ASN A C 1
ATOM 695 O O . ASN A 1 85 ? 1.612 5.572 -6.679 1.00 89.75 85 ASN A O 1
ATOM 699 N N . ILE A 1 86 ? 1.187 6.569 -4.712 1.00 90.06 86 ILE A N 1
ATOM 700 C CA . ILE A 1 86 ? 2.165 7.653 -4.896 1.00 90.06 86 ILE A CA 1
ATOM 701 C C . ILE A 1 86 ? 3.579 7.082 -5.041 1.00 90.06 86 ILE A C 1
ATOM 703 O O . ILE A 1 86 ? 4.314 7.488 -5.942 1.00 90.06 86 ILE A O 1
ATOM 707 N N . ARG A 1 87 ? 3.970 6.127 -4.189 1.00 86.69 87 ARG A N 1
ATOM 708 C CA . ARG A 1 87 ? 5.315 5.539 -4.240 1.00 86.69 87 ARG A CA 1
ATOM 709 C C . ARG A 1 87 ? 5.528 4.740 -5.525 1.00 86.69 87 ARG A C 1
ATOM 711 O O . ARG A 1 87 ? 6.569 4.893 -6.157 1.00 86.69 87 ARG A O 1
ATOM 718 N N . LEU A 1 88 ? 4.536 3.961 -5.961 1.00 84.81 88 LEU A N 1
ATOM 719 C CA . LEU A 1 88 ? 4.565 3.272 -7.255 1.00 84.81 88 LEU A CA 1
ATOM 720 C C . LEU A 1 88 ? 4.744 4.250 -8.422 1.00 84.81 88 LEU A C 1
ATOM 722 O O . LEU A 1 88 ? 5.578 4.011 -9.295 1.00 84.81 88 LEU A O 1
ATOM 726 N N . GLN A 1 89 ? 4.015 5.369 -8.417 1.00 82.75 89 GLN A N 1
ATOM 727 C CA . GLN A 1 89 ? 4.143 6.394 -9.451 1.00 82.75 89 GLN A CA 1
ATOM 728 C C . GLN A 1 89 ? 5.546 7.018 -9.462 1.00 82.75 89 GLN A C 1
ATOM 730 O O . GLN A 1 89 ? 6.179 7.078 -10.512 1.00 82.75 89 GLN A O 1
ATOM 735 N N . GLN A 1 90 ? 6.085 7.383 -8.295 1.00 82.00 90 GLN A N 1
ATOM 736 C CA . GLN A 1 90 ? 7.449 7.916 -8.180 1.00 82.00 90 GLN A CA 1
ATOM 737 C C . GLN A 1 90 ? 8.510 6.942 -8.708 1.00 82.00 90 GLN A C 1
ATOM 739 O O . GLN A 1 90 ? 9.482 7.360 -9.341 1.00 82.00 90 GLN A O 1
ATOM 744 N N . LEU A 1 91 ? 8.340 5.642 -8.456 1.00 78.12 91 LEU A N 1
ATOM 745 C CA . LEU A 1 91 ? 9.238 4.613 -8.975 1.00 78.12 91 LEU A CA 1
ATOM 746 C C . LEU A 1 91 ? 9.099 4.469 -10.490 1.00 78.12 91 LEU A C 1
ATOM 748 O O . LEU A 1 91 ? 10.108 4.415 -11.191 1.00 78.12 91 LEU A O 1
ATOM 752 N N . SER A 1 92 ? 7.871 4.476 -11.005 1.00 74.69 92 SER A N 1
ATOM 753 C CA . SER A 1 92 ? 7.606 4.482 -12.446 1.00 74.69 92 SER A CA 1
ATOM 754 C C . SER A 1 92 ? 8.262 5.671 -13.155 1.00 74.69 92 SER A C 1
ATOM 756 O O . SER A 1 92 ? 8.817 5.502 -14.242 1.00 74.69 92 SER A O 1
ATOM 758 N N . ASP A 1 93 ? 8.227 6.856 -12.544 1.00 74.81 93 ASP A N 1
ATOM 759 C CA . ASP A 1 93 ? 8.801 8.078 -13.114 1.00 74.81 93 ASP A CA 1
ATOM 760 C C . ASP A 1 93 ? 10.337 8.068 -13.063 1.00 74.81 93 ASP A C 1
ATOM 762 O O . ASP A 1 93 ? 11.000 8.440 -14.034 1.00 74.81 93 ASP A O 1
ATOM 766 N N . ARG A 1 94 ? 10.916 7.602 -11.946 1.00 71.12 94 ARG A N 1
ATOM 767 C CA . ARG A 1 94 ? 12.372 7.491 -11.747 1.00 71.12 94 ARG A CA 1
ATOM 768 C C . ARG A 1 94 ? 12.997 6.492 -12.715 1.00 71.12 94 ARG A C 1
ATOM 770 O O . ARG A 1 94 ? 14.042 6.754 -13.309 1.00 71.12 94 ARG A O 1
ATOM 777 N N . TYR A 1 95 ? 12.378 5.327 -12.848 1.00 64.69 95 TYR A N 1
ATOM 778 C CA . TYR A 1 95 ? 12.833 4.278 -13.740 1.00 64.69 95 TYR A CA 1
ATOM 779 C C . TYR A 1 95 ? 12.047 4.403 -15.045 1.00 64.69 95 TYR A C 1
ATOM 781 O O . TYR A 1 95 ? 11.068 3.686 -15.240 1.00 64.69 95 TYR A O 1
ATOM 789 N N . GLN A 1 96 ? 12.494 5.276 -15.959 1.00 55.06 96 GLN A N 1
ATOM 790 C CA . GLN A 1 96 ? 12.026 5.371 -17.359 1.00 55.06 96 GLN A CA 1
ATOM 791 C C . GLN A 1 96 ? 12.304 4.075 -18.173 1.00 55.06 96 GLN A C 1
ATOM 793 O O . GLN A 1 96 ? 12.761 4.107 -19.309 1.00 55.06 96 GLN A O 1
ATOM 798 N N . SER A 1 97 ? 12.087 2.903 -17.579 1.00 51.59 97 SER A N 1
ATOM 799 C CA . SER A 1 97 ? 12.211 1.574 -18.158 1.00 51.59 97 SER A CA 1
ATOM 800 C C . SER A 1 97 ? 10.812 0.981 -18.280 1.00 51.59 97 SER A C 1
ATOM 802 O O . SER A 1 97 ? 10.041 0.952 -17.321 1.00 51.59 97 SER A O 1
ATOM 804 N N . ASP A 1 98 ? 10.482 0.521 -19.480 1.00 51.34 98 ASP A N 1
ATOM 805 C CA . ASP A 1 98 ? 9.107 0.302 -19.924 1.00 51.34 98 ASP A CA 1
ATOM 806 C C . ASP A 1 98 ? 8.312 -0.801 -19.215 1.00 51.34 98 ASP A C 1
ATOM 808 O O . ASP A 1 98 ? 7.118 -0.909 -19.474 1.00 51.34 98 ASP A O 1
ATOM 812 N N . LYS A 1 99 ? 8.908 -1.645 -18.358 1.00 51.62 99 LYS A N 1
ATOM 813 C CA . LYS A 1 99 ? 8.211 -2.885 -17.957 1.00 51.62 99 LYS A CA 1
ATOM 814 C C . LYS A 1 99 ? 8.294 -3.306 -16.491 1.00 51.62 99 LYS A C 1
ATOM 816 O O . LYS A 1 99 ? 7.307 -3.791 -15.969 1.00 51.62 99 LYS A O 1
ATOM 821 N N . LYS A 1 100 ? 9.417 -3.129 -15.782 1.00 48.28 100 LYS A N 1
ATOM 822 C CA . LYS A 1 100 ? 9.668 -3.998 -14.608 1.00 48.28 100 LYS A CA 1
ATOM 823 C C . LYS A 1 100 ? 9.272 -3.456 -13.224 1.00 48.28 100 LYS A C 1
ATOM 825 O O . LYS A 1 100 ? 9.022 -4.257 -12.336 1.00 48.28 100 LYS A O 1
ATOM 830 N N . TYR A 1 101 ? 9.218 -2.134 -13.028 1.00 49.16 101 TYR A N 1
ATOM 831 C CA . TYR A 1 101 ? 8.825 -1.513 -11.741 1.00 49.16 101 TYR A CA 1
ATOM 832 C C . TYR A 1 101 ? 7.506 -0.739 -11.799 1.00 49.16 101 TYR A C 1
ATOM 834 O O . TYR A 1 101 ? 6.959 -0.377 -10.765 1.00 49.16 101 TYR A O 1
ATOM 842 N N . LYS A 1 102 ? 6.970 -0.506 -13.002 1.00 51.97 102 LYS A N 1
ATOM 843 C CA . LYS A 1 102 ? 5.721 0.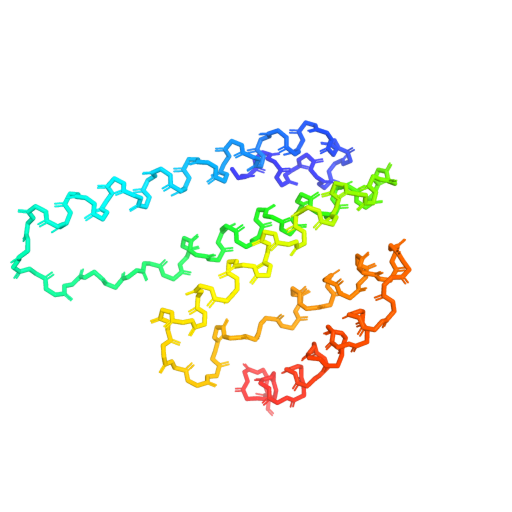242 -13.208 1.00 51.97 102 LYS A CA 1
ATOM 844 C C . LYS A 1 102 ? 4.467 -0.536 -12.787 1.00 51.97 102 LYS A C 1
ATOM 846 O O . LYS A 1 102 ? 3.361 -0.025 -12.912 1.00 51.97 102 LYS A O 1
ATOM 851 N N . ARG A 1 103 ? 4.631 -1.802 -12.407 1.00 62.16 103 ARG A N 1
ATOM 852 C CA . ARG A 1 103 ? 3.605 -2.828 -12.538 1.00 62.16 103 ARG A CA 1
ATOM 853 C C . ARG A 1 103 ? 3.825 -3.940 -11.513 1.00 62.16 103 ARG A C 1
ATOM 855 O O . ARG A 1 103 ? 4.204 -5.050 -11.860 1.00 62.16 103 ARG A O 1
ATOM 862 N N . ASP A 1 104 ? 3.621 -3.647 -10.233 1.00 78.56 104 ASP A N 1
ATOM 863 C CA . ASP A 1 104 ? 3.541 -4.708 -9.226 1.00 78.56 104 ASP A CA 1
ATOM 864 C C . ASP A 1 104 ? 2.093 -5.213 -9.151 1.00 78.56 104 ASP A C 1
ATOM 866 O O . ASP A 1 104 ? 1.200 -4.545 -8.619 1.00 78.56 104 ASP A O 1
ATOM 870 N N . ALA A 1 105 ? 1.854 -6.392 -9.730 1.00 84.75 105 ALA A N 1
ATOM 871 C CA . ALA A 1 105 ? 0.528 -7.001 -9.782 1.00 84.75 105 ALA A CA 1
ATOM 872 C C . ALA A 1 105 ? -0.071 -7.224 -8.386 1.00 84.75 105 ALA A C 1
ATOM 874 O O . ALA A 1 105 ? -1.283 -7.086 -8.203 1.00 84.75 105 ALA A O 1
ATOM 875 N N . PHE A 1 106 ? 0.773 -7.536 -7.403 1.00 87.38 106 PHE A N 1
ATOM 876 C CA . PHE A 1 106 ? 0.355 -7.818 -6.038 1.00 87.38 106 PHE A CA 1
ATOM 877 C C . PHE A 1 106 ? -0.080 -6.545 -5.311 1.00 87.38 106 PHE A C 1
ATOM 879 O O . PHE A 1 106 ? -1.109 -6.540 -4.633 1.00 87.38 106 PHE A O 1
ATOM 886 N N . ILE A 1 107 ? 0.630 -5.434 -5.523 1.00 90.69 107 ILE A N 1
ATOM 887 C CA . ILE A 1 107 ? 0.220 -4.137 -4.967 1.00 90.69 107 ILE A CA 1
ATOM 888 C C . ILE A 1 107 ? -1.101 -3.679 -5.594 1.00 90.69 107 ILE A C 1
ATOM 890 O O . ILE A 1 107 ? -2.004 -3.266 -4.868 1.00 90.69 107 ILE A O 1
ATOM 894 N N . HIS A 1 108 ? -1.271 -3.822 -6.913 1.00 92.44 108 HIS A N 1
ATOM 895 C CA . HIS A 1 108 ? -2.540 -3.490 -7.569 1.00 92.44 108 HIS A CA 1
ATOM 896 C C . HIS A 1 108 ? -3.712 -4.358 -7.090 1.00 92.44 108 HIS A C 1
ATOM 898 O O . HIS A 1 108 ? -4.825 -3.851 -6.959 1.00 92.44 108 HIS A O 1
ATOM 904 N N . MET A 1 109 ? -3.471 -5.635 -6.776 1.00 94.56 109 MET A N 1
ATOM 905 C CA . MET A 1 109 ? -4.489 -6.504 -6.179 1.00 94.56 109 MET A CA 1
ATOM 906 C C . MET A 1 109 ? -4.941 -5.970 -4.814 1.00 94.56 109 MET A C 1
ATOM 908 O O . MET A 1 109 ? -6.141 -5.839 -4.572 1.00 94.56 109 MET A O 1
ATOM 912 N N . LEU A 1 110 ? -3.993 -5.613 -3.939 1.00 95.50 110 LEU A N 1
ATOM 913 C CA . LEU A 1 110 ? -4.317 -5.039 -2.632 1.00 95.50 110 LEU A CA 1
ATOM 914 C C . LEU A 1 110 ? -5.068 -3.710 -2.763 1.00 95.50 110 LEU A C 1
ATOM 916 O O . LEU A 1 110 ? -6.055 -3.503 -2.063 1.00 95.50 110 LEU A O 1
ATOM 920 N N . MET A 1 111 ? -4.633 -2.827 -3.666 1.00 94.88 111 MET A N 1
ATOM 921 C CA . MET A 1 111 ? -5.335 -1.568 -3.929 1.00 94.88 111 MET A CA 1
ATOM 922 C C . MET A 1 111 ? -6.793 -1.821 -4.326 1.00 94.88 111 MET A C 1
ATOM 924 O O . MET A 1 111 ? -7.685 -1.167 -3.796 1.00 94.88 111 MET A O 1
ATOM 928 N N . GLY A 1 112 ? -7.041 -2.805 -5.199 1.00 96.31 112 GLY A N 1
ATOM 929 C CA . GLY A 1 112 ? -8.394 -3.202 -5.583 1.00 96.31 112 GLY A CA 1
ATOM 930 C C . GLY A 1 112 ? -9.248 -3.618 -4.385 1.00 96.31 112 GLY A C 1
ATOM 931 O O . GLY A 1 112 ? -10.351 -3.104 -4.230 1.00 96.31 112 GLY A O 1
ATOM 932 N N . ILE A 1 113 ? -8.701 -4.457 -3.496 1.00 96.50 113 ILE A N 1
ATOM 933 C CA . ILE A 1 113 ? -9.386 -4.918 -2.272 1.00 96.50 113 ILE A CA 1
ATOM 934 C C . ILE A 1 113 ? -9.736 -3.744 -1.354 1.00 96.50 113 ILE A C 1
ATOM 936 O O . ILE A 1 113 ? -10.833 -3.695 -0.804 1.00 96.50 113 ILE A O 1
ATOM 940 N N . ILE A 1 114 ? -8.815 -2.793 -1.181 1.00 96.81 114 ILE A N 1
ATOM 941 C CA . ILE A 1 114 ? -9.035 -1.634 -0.306 1.00 96.81 114 ILE A CA 1
ATOM 942 C C . ILE A 1 114 ? -10.098 -0.704 -0.894 1.00 96.81 114 ILE A C 1
ATOM 944 O O . ILE A 1 114 ? -10.989 -0.275 -0.166 1.00 96.81 114 ILE A O 1
ATOM 948 N N . TYR A 1 115 ? -10.037 -0.417 -2.197 1.00 96.31 115 TYR A N 1
ATOM 949 C CA . TYR A 1 115 ? -11.057 0.397 -2.863 1.00 96.31 115 TYR A CA 1
ATOM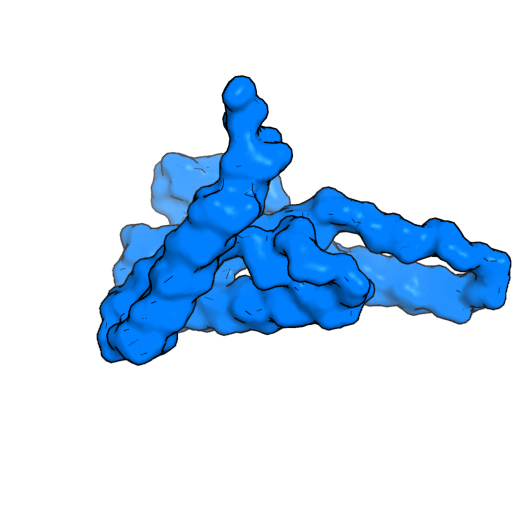 950 C C . TYR A 1 115 ? -12.433 -0.271 -2.831 1.00 96.31 115 TYR A C 1
ATOM 952 O O . TYR A 1 115 ? -13.429 0.402 -2.583 1.00 96.31 115 TYR A O 1
ATOM 960 N N . GLU A 1 116 ? -12.504 -1.590 -3.030 1.00 95.50 116 GLU A N 1
ATOM 961 C CA . GLU A 1 116 ? -13.760 -2.337 -2.928 1.00 95.50 116 GLU A CA 1
ATOM 962 C C . GLU A 1 116 ? -14.334 -2.282 -1.506 1.00 95.50 116 GLU A C 1
ATOM 964 O O . GLU A 1 116 ? -15.527 -2.026 -1.343 1.00 95.50 116 GLU A O 1
ATOM 969 N N . ALA A 1 117 ? -13.490 -2.439 -0.479 1.00 92.75 117 ALA A N 1
ATOM 970 C CA . ALA A 1 117 ? -13.902 -2.324 0.920 1.00 92.75 117 ALA A CA 1
ATOM 971 C C . ALA A 1 117 ? -14.452 -0.926 1.278 1.00 92.75 117 ALA A C 1
ATOM 973 O O . ALA A 1 117 ? -15.305 -0.816 2.158 1.00 92.75 117 ALA A O 1
ATOM 974 N N . ASP A 1 118 ? -14.007 0.121 0.576 1.00 91.62 118 ASP A N 1
ATOM 975 C CA . ASP A 1 118 ? -14.487 1.507 0.709 1.00 91.62 118 ASP A CA 1
ATOM 976 C C . ASP A 1 118 ? -15.689 1.835 -0.211 1.00 91.62 118 ASP A C 1
ATOM 978 O O . ASP A 1 118 ? -16.215 2.945 -0.195 1.00 91.62 118 ASP A O 1
ATOM 982 N N . ASN A 1 119 ? -16.186 0.867 -0.993 1.00 93.88 119 ASN A N 1
ATOM 983 C CA . ASN A 1 119 ? -17.223 1.029 -2.029 1.00 93.88 119 ASN A CA 1
ATOM 984 C C . ASN A 1 119 ? -16.818 1.906 -3.235 1.00 93.88 119 ASN A C 1
ATOM 986 O O . ASN A 1 119 ? -17.675 2.351 -4.007 1.00 93.88 119 ASN A O 1
ATOM 990 N N . ASP A 1 120 ? -15.522 2.121 -3.460 1.00 94.81 120 ASP A N 1
ATOM 991 C CA . ASP A 1 120 ? -14.984 2.793 -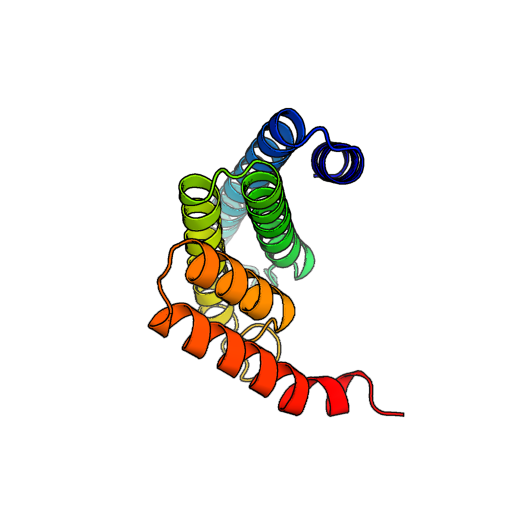4.647 1.00 94.81 120 ASP A CA 1
ATOM 992 C C . ASP A 1 120 ? -14.781 1.794 -5.800 1.00 94.81 120 ASP A C 1
ATOM 994 O O . ASP A 1 120 ? -13.669 1.458 -6.221 1.00 94.81 120 ASP A O 1
ATOM 998 N N . PHE A 1 121 ? -15.896 1.278 -6.320 1.00 95.69 121 PHE A N 1
ATOM 999 C CA . PHE A 1 121 ? -15.889 0.183 -7.295 1.00 95.69 121 PHE A CA 1
ATOM 1000 C C . PHE A 1 121 ? -15.199 0.530 -8.621 1.00 95.69 121 PHE A C 1
ATOM 1002 O O . PHE A 1 121 ? -14.659 -0.356 -9.286 1.00 95.69 121 PHE A O 1
ATOM 1009 N N . ASN A 1 122 ? -15.184 1.807 -9.013 1.00 96.56 122 ASN A N 1
ATOM 1010 C CA . ASN A 1 122 ? -14.521 2.239 -10.244 1.00 96.56 122 ASN A CA 1
ATOM 1011 C C . ASN A 1 122 ? -12.999 2.122 -10.115 1.00 96.56 122 ASN A C 1
ATOM 1013 O O . ASN A 1 122 ? -12.349 1.540 -10.989 1.00 96.56 122 ASN A O 1
ATOM 1017 N N . ASN A 1 123 ? -12.431 2.632 -9.019 1.00 94.31 123 ASN A N 1
ATOM 1018 C CA . ASN A 1 123 ? -10.998 2.503 -8.770 1.00 94.31 123 ASN A CA 1
ATOM 1019 C C . ASN A 1 123 ? -10.612 1.055 -8.451 1.00 94.31 123 ASN A C 1
ATOM 1021 O O . ASN A 1 123 ? -9.566 0.599 -8.920 1.00 94.31 123 ASN A O 1
ATOM 1025 N N . ALA A 1 124 ? -11.479 0.302 -7.766 1.00 96.62 124 ALA A N 1
ATOM 1026 C CA . ALA A 1 124 ? -11.288 -1.131 -7.557 1.00 96.62 124 ALA A CA 1
ATOM 1027 C C . ALA A 1 124 ? -11.172 -1.885 -8.891 1.00 96.62 124 ALA A C 1
ATOM 1029 O O . ALA A 1 124 ? -10.199 -2.607 -9.116 1.00 96.62 124 ALA A O 1
ATOM 1030 N N . PHE A 1 125 ? -12.103 -1.651 -9.823 1.00 96.69 125 PHE A N 1
ATOM 1031 C CA . PHE A 1 125 ? -12.083 -2.265 -11.152 1.00 96.69 125 PHE A CA 1
ATOM 1032 C C . PHE A 1 125 ? -10.794 -1.954 -11.921 1.00 96.69 125 PHE A C 1
ATOM 1034 O O . PHE A 1 125 ? -10.179 -2.860 -12.487 1.00 96.69 125 PHE A O 1
ATOM 1041 N N . ILE A 1 126 ? -10.358 -0.690 -11.928 1.00 93.81 126 ILE A N 1
ATOM 1042 C CA . ILE A 1 126 ? -9.113 -0.285 -12.598 1.00 93.81 126 ILE A CA 1
ATOM 1043 C C . ILE A 1 126 ? -7.909 -0.994 -11.966 1.00 93.81 126 ILE A C 1
ATOM 1045 O O . ILE A 1 126 ? -7.067 -1.532 -12.687 1.00 93.81 126 ILE A O 1
ATOM 1049 N N . ALA A 1 127 ? -7.834 -1.037 -10.635 1.00 93.94 127 ALA A N 1
ATOM 1050 C CA . ALA A 1 127 ? -6.744 -1.689 -9.919 1.00 93.94 127 ALA A CA 1
ATOM 1051 C C . ALA A 1 127 ? -6.695 -3.201 -10.203 1.00 93.94 127 ALA A C 1
ATOM 1053 O O . ALA A 1 127 ? -5.635 -3.725 -10.552 1.00 93.94 127 ALA A O 1
ATOM 1054 N N . TYR A 1 128 ? -7.838 -3.891 -10.164 1.00 95.94 128 TYR A N 1
ATOM 1055 C CA . TYR A 1 128 ? -7.915 -5.313 -10.504 1.00 95.94 128 TYR A CA 1
ATOM 1056 C C . TYR A 1 128 ? -7.555 -5.598 -11.958 1.00 95.94 128 TYR A C 1
ATOM 1058 O O . TYR A 1 128 ? -6.809 -6.539 -12.232 1.00 95.94 128 TYR A O 1
ATOM 1066 N N . ARG A 1 129 ? -8.027 -4.769 -12.894 1.00 93.94 129 ARG A N 1
ATOM 1067 C CA . ARG A 1 129 ? -7.661 -4.887 -14.306 1.00 93.94 129 ARG A CA 1
ATOM 1068 C C . ARG A 1 129 ? -6.153 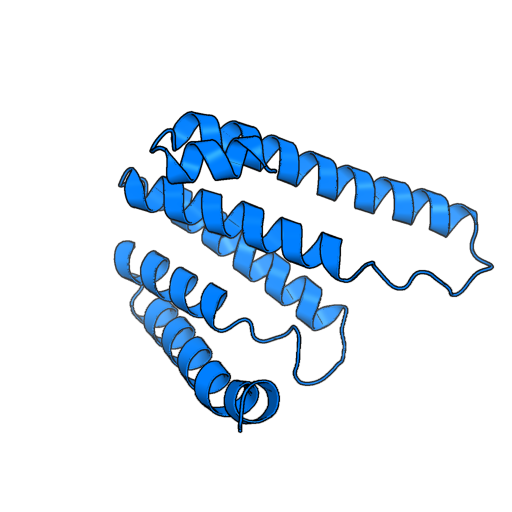-4.738 -14.495 1.00 93.94 129 ARG A C 1
ATOM 1070 O O . ARG A 1 129 ? -5.554 -5.562 -15.180 1.00 93.94 129 ARG A O 1
ATOM 1077 N N . ASN A 1 130 ? -5.545 -3.731 -13.869 1.00 90.62 130 ASN A N 1
ATOM 1078 C CA . ASN A 1 130 ? -4.099 -3.535 -13.926 1.00 90.62 130 ASN A CA 1
ATOM 1079 C C . ASN A 1 130 ? -3.364 -4.752 -13.358 1.00 90.62 130 ASN A C 1
ATOM 1081 O O . ASN A 1 130 ? -2.464 -5.263 -14.015 1.00 90.62 130 ASN A O 1
ATOM 1085 N N . SER A 1 131 ? -3.779 -5.264 -12.195 1.00 91.62 131 SER A N 1
ATOM 1086 C CA . SER A 1 131 ? -3.203 -6.479 -11.602 1.00 91.62 131 SER A CA 1
ATOM 1087 C C . SER A 1 131 ? -3.256 -7.670 -12.568 1.00 91.62 131 SER A C 1
ATOM 1089 O O . SER A 1 131 ? -2.231 -8.300 -12.831 1.00 91.62 131 SER A O 1
ATOM 1091 N N . TYR A 1 132 ? -4.425 -7.930 -13.161 1.00 91.00 132 TYR A N 1
ATOM 1092 C CA . TYR A 1 132 ? -4.619 -9.010 -14.127 1.00 91.00 132 TYR A CA 1
ATOM 1093 C C . TYR A 1 132 ? -3.741 -8.853 -15.374 1.00 91.00 132 TYR A C 1
ATOM 1095 O O . TYR A 1 132 ? -3.080 -9.806 -15.782 1.00 91.00 132 TYR A O 1
ATOM 1103 N N . GLU A 1 133 ? -3.703 -7.658 -15.970 1.00 88.31 133 GLU A N 1
ATOM 1104 C CA . GLU A 1 133 ? -2.880 -7.394 -17.155 1.00 88.31 133 GLU A CA 1
ATOM 1105 C C . GLU A 1 133 ? -1.396 -7.658 -16.879 1.00 88.31 133 GLU A C 1
ATOM 1107 O O . GLU A 1 133 ? -0.727 -8.246 -17.721 1.00 88.31 133 GLU A O 1
ATOM 1112 N N . ILE A 1 134 ? -0.902 -7.289 -15.695 1.00 84.12 134 ILE A N 1
ATOM 1113 C CA . ILE A 1 134 ? 0.497 -7.496 -15.296 1.00 84.12 134 ILE A CA 1
ATOM 1114 C C . ILE A 1 134 ? 0.799 -8.979 -15.085 1.00 84.12 134 ILE A C 1
ATOM 1116 O O . ILE A 1 134 ? 1.816 -9.477 -15.572 1.00 84.12 134 ILE A O 1
ATOM 1120 N N . TYR A 1 135 ? -0.084 -9.703 -14.390 1.00 84.25 135 TYR A N 1
ATOM 1121 C CA . TYR A 1 135 ? 0.057 -11.153 -14.246 1.00 84.25 135 TYR A CA 1
ATOM 1122 C C . TYR A 1 135 ? 0.060 -11.861 -15.605 1.00 84.25 135 TYR A C 1
ATOM 1124 O O . TYR A 1 135 ? 0.775 -12.842 -15.771 1.00 84.25 135 TYR A O 1
ATOM 1132 N N . GLN A 1 136 ? -0.689 -11.369 -16.590 1.00 83.19 136 GLN A N 1
ATOM 1133 C CA . GLN A 1 136 ? -0.720 -11.977 -17.920 1.00 83.19 136 GLN A CA 1
ATOM 1134 C C . GLN A 1 136 ? 0.461 -11.577 -18.807 1.00 83.19 136 GLN A C 1
ATOM 1136 O O . GLN A 1 136 ? 0.917 -12.398 -19.598 1.00 83.19 136 GLN A O 1
ATOM 1141 N N . SER A 1 137 ? 0.947 -10.336 -18.724 1.00 79.38 137 SER A N 1
ATOM 1142 C CA . SER A 1 137 ? 1.994 -9.848 -19.628 1.00 79.38 137 SER A CA 1
ATOM 1143 C C . SER A 1 137 ? 3.408 -10.145 -19.146 1.00 79.38 137 SER A C 1
ATOM 1145 O O . SER A 1 137 ? 4.268 -10.436 -19.969 1.00 79.38 137 SER A O 1
ATOM 1147 N N . ASP A 1 138 ? 3.658 -10.063 -17.837 1.00 69.69 138 ASP A N 1
ATOM 1148 C CA . ASP A 1 138 ? 5.028 -9.996 -17.317 1.00 69.69 138 ASP A CA 1
ATOM 1149 C C . ASP A 1 138 ? 5.464 -11.315 -16.662 1.00 69.69 138 ASP A C 1
ATOM 1151 O O . ASP A 1 138 ? 6.637 -11.685 -16.715 1.00 69.69 138 ASP A O 1
ATOM 1155 N N . TYR A 1 139 ? 4.534 -12.053 -16.048 1.00 66.06 139 TYR A N 1
ATOM 1156 C CA . TYR A 1 139 ? 4.859 -13.296 -15.340 1.00 66.06 139 TYR A CA 1
ATOM 1157 C C . TYR A 1 139 ? 5.232 -14.473 -16.255 1.00 66.06 139 TYR A C 1
ATOM 1159 O O . TYR A 1 139 ? 6.123 -15.226 -15.855 1.00 66.06 139 TYR A O 1
ATOM 1167 N N . PRO A 1 140 ? 4.657 -14.649 -17.462 1.00 64.81 140 PRO A N 1
ATOM 1168 C CA . PRO A 1 140 ? 5.126 -15.680 -18.390 1.00 64.81 140 PRO A CA 1
ATOM 1169 C C . PRO A 1 140 ? 6.598 -15.503 -18.788 1.00 64.81 140 PRO A C 1
ATOM 1171 O O . PRO A 1 140 ? 7.332 -16.484 -18.848 1.00 64.81 140 PRO A O 1
ATOM 1174 N N . ASP A 1 141 ? 7.061 -14.262 -18.961 1.00 60.03 141 ASP A N 1
ATOM 1175 C CA . ASP A 1 141 ? 8.463 -13.952 -19.280 1.00 60.03 141 ASP A CA 1
ATOM 1176 C C . ASP A 1 141 ? 9.403 -14.107 -18.064 1.00 60.03 141 ASP A C 1
ATOM 1178 O O . ASP A 1 141 ? 10.607 -14.316 -18.224 1.00 60.03 141 ASP A O 1
ATOM 1182 N N . LEU A 1 142 ? 8.879 -13.983 -16.836 1.00 57.31 142 LEU A N 1
ATOM 1183 C CA . LEU A 1 142 ? 9.651 -14.054 -15.585 1.00 57.31 142 LEU A CA 1
ATOM 1184 C C . LEU A 1 142 ? 9.728 -15.462 -14.977 1.00 57.31 142 LEU A C 1
ATOM 1186 O O . LEU A 1 142 ? 10.715 -15.770 -14.308 1.00 57.31 142 LEU A O 1
ATOM 1190 N N . PHE A 1 143 ? 8.699 -16.289 -15.175 1.00 62.44 143 PHE A N 1
ATOM 1191 C CA . PHE A 1 143 ? 8.534 -17.591 -14.513 1.00 62.44 143 PHE A CA 1
ATOM 1192 C C . PHE A 1 143 ? 8.107 -18.720 -15.463 1.00 62.44 143 PHE A C 1
ATOM 1194 O O . PHE A 1 143 ? 7.809 -19.824 -15.003 1.00 62.44 143 PHE A O 1
ATOM 1201 N N . GLY A 1 144 ? 8.064 -18.465 -16.774 1.00 52.59 144 GLY A N 1
ATOM 1202 C CA . GLY A 1 144 ? 7.841 -19.500 -17.779 1.00 52.59 144 GLY A CA 1
ATOM 1203 C C . GLY A 1 144 ? 8.933 -20.571 -17.725 1.00 52.59 144 GLY A C 1
ATOM 1204 O O . GLY A 1 144 ? 10.123 -20.256 -17.717 1.00 52.59 144 GLY A O 1
ATOM 1205 N N . THR A 1 145 ? 8.502 -21.832 -17.651 1.00 47.56 145 THR A N 1
ATOM 1206 C CA . THR A 1 145 ? 9.323 -23.038 -17.869 1.00 47.56 145 THR A CA 1
ATOM 1207 C C . THR A 1 145 ? 9.339 -23.397 -19.345 1.00 47.56 145 THR A C 1
ATOM 1209 O O . THR A 1 145 ? 8.318 -23.125 -20.017 1.00 47.56 145 THR A O 1
#

Nearest PDB structures (foldseek):
  8qcb-assembly1_B  TM=4.982E-01  e=1.047E-01  Saccharomyces cerevisiae
  2fbn-assembly1_B  TM=4.845E-01  e=4.749E-01  Plasmodium falciparum
  8fbo-assembly1_C  TM=3.809E-01  e=1.675E+00  synthetic construct
  5krw-assembly1_A  TM=2.353E-01  e=1.119E+00  Salmonella enterica subsp. enterica serovar Typhimurium str. LT2
  8e0o-assembly1_A  TM=2.833E-01  e=4.365E+00  synthetic construct

Secondary structure (DSSP, 8-state):
-HHHHHHHHTT-HHHHHHHHHHHHHHHHHHHHHHHHHHHHT-S-------HHHHHHHHHHHHHHHHHHHHTT-HHHHHHHHHHHHHHHHHHHHH---SSSSS--HHHHHHHHHHHHHTT-HHHHHHHHHHHHHHHHHTHHHHH--

pLDDT: mean 81.95, std 16.67, range [45.94, 98.25]